Protein AF-A0A327KAA8-F1 (afdb_monomer_lite)

InterPro domains:
  IPR052157 Branched-chain amino acid transport system permease [PTHR11795] (1-88)

Sequence (90 aa):
MGLTLVFGVMGIVNFAQAEFLTLGMFVAYFAWKFLGLDPLIGSFLSFVVIFGLGVVVQMTLIQRVLNAPPVAQIFVTVGLLIVIENLTLI

Foldseek 3Di:
DVQCVCCVPQVADQPLPVLLVVQLVVQLVCCCVPVVDDSVVSSVVSCVVSVVVVVVCCVPPVVVCSPPPRVSRVVSNVVVNVVSVVVSVD

Radius of gyration: 14.69 Å; chains: 1; bounding box: 33×25×38 Å

pLDDT: mean 85.34, std 12.49, range [45.53, 96.25]

Secondary structure (DSSP, 8-state):
-HHHHIIIII----TTHHHHHHHHHHHHHHHHHHH---HHHHHHHHHHHHHHHHHHHIIIIIHHHTTS-HHHHHHHHHHHHHHHHHHHT-

Organism: NCBI:txid29409

Structure (mmCIF, N/CA/C/O backbone):
data_AF-A0A327KAA8-F1
#
_entry.id   AF-A0A327KAA8-F1
#
loop_
_atom_site.group_PDB
_atom_site.id
_atom_site.type_symbol
_atom_site.label_atom_id
_atom_site.label_alt_id
_atom_site.label_comp_id
_atom_site.label_asym_id
_atom_site.label_entity_id
_atom_site.label_seq_id
_atom_site.pdbx_PDB_ins_code
_atom_site.Cartn_x
_atom_site.Cartn_y
_atom_site.Cartn_z
_atom_site.occupancy
_atom_site.B_iso_or_equiv
_atom_site.auth_seq_id
_atom_site.auth_comp_id
_atom_site.auth_asym_id
_atom_site.auth_atom_id
_atom_site.pdbx_PDB_model_num
ATOM 1 N N . MET A 1 1 ? -7.796 16.294 -0.438 1.00 45.53 1 MET A N 1
ATOM 2 C CA . MET A 1 1 ? -9.040 15.928 -1.154 1.00 45.53 1 MET A CA 1
ATOM 3 C C . MET A 1 1 ? -9.417 14.451 -0.996 1.00 45.53 1 MET A C 1
ATOM 5 O O . MET A 1 1 ? -10.597 14.176 -0.854 1.00 45.53 1 MET A O 1
ATOM 9 N N . GLY A 1 2 ? -8.463 13.505 -0.958 1.00 50.34 2 GLY A N 1
ATOM 10 C CA . GLY A 1 2 ? -8.756 12.090 -0.650 1.00 50.34 2 GLY A CA 1
ATOM 11 C C . GLY A 1 2 ? -9.059 11.821 0.831 1.00 50.34 2 GLY A C 1
ATOM 12 O O . GLY A 1 2 ? -10.063 11.192 1.144 1.00 50.34 2 GLY A O 1
ATOM 13 N N . LEU A 1 3 ? -8.253 12.376 1.746 1.00 49.94 3 LEU A N 1
ATOM 14 C CA . LEU A 1 3 ? -8.442 12.209 3.195 1.00 49.94 3 LEU A CA 1
ATOM 15 C C . LEU A 1 3 ? -9.860 12.619 3.644 1.00 49.94 3 LEU A C 1
ATOM 17 O O . LEU A 1 3 ? -10.537 11.866 4.327 1.00 49.94 3 LEU A O 1
ATOM 21 N N . THR A 1 4 ? -10.367 13.761 3.181 1.00 55.56 4 THR A N 1
ATOM 22 C CA . THR A 1 4 ? -11.705 14.273 3.531 1.00 55.56 4 THR A CA 1
ATOM 23 C C . T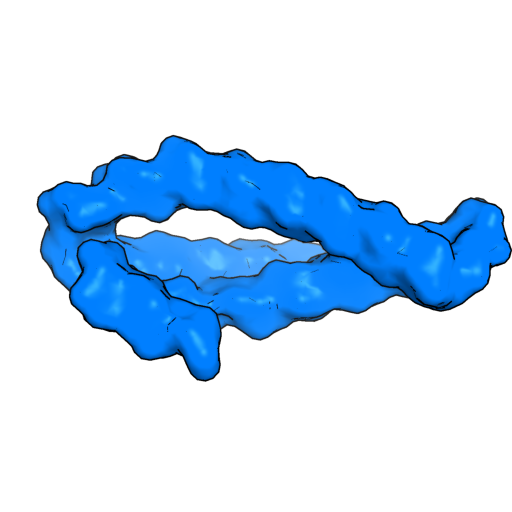HR A 1 4 ? -12.861 13.375 3.073 1.00 55.56 4 THR A C 1
ATOM 25 O O . THR A 1 4 ? -13.867 13.307 3.771 1.00 55.56 4 THR A O 1
ATOM 28 N N . LEU A 1 5 ? -12.730 12.655 1.950 1.00 59.69 5 LEU A N 1
ATOM 29 C CA . LEU A 1 5 ? -13.738 11.681 1.501 1.00 59.69 5 LEU A CA 1
ATOM 30 C C . LEU A 1 5 ? -13.724 10.410 2.364 1.00 59.69 5 LEU A C 1
ATOM 32 O O . LEU A 1 5 ? -14.781 9.903 2.732 1.00 59.69 5 LEU A O 1
ATOM 36 N N . VAL A 1 6 ? -12.536 9.918 2.730 1.00 55.53 6 VAL A N 1
ATOM 37 C CA . VAL A 1 6 ? -12.395 8.718 3.572 1.00 55.53 6 VAL A CA 1
ATOM 38 C C . VAL A 1 6 ? -12.855 9.004 5.009 1.00 55.53 6 VAL A C 1
ATOM 40 O O . VAL A 1 6 ? -13.637 8.236 5.566 1.00 55.53 6 VAL A O 1
ATOM 43 N N . PHE A 1 7 ? -12.459 10.144 5.579 1.00 52.03 7 PHE A N 1
ATOM 44 C CA . PHE A 1 7 ? -12.886 10.576 6.912 1.00 52.03 7 PHE A CA 1
ATOM 45 C C . PHE A 1 7 ? -14.369 10.965 6.973 1.00 52.03 7 PHE A C 1
ATOM 47 O O . PHE A 1 7 ? -15.018 10.696 7.979 1.00 52.03 7 PHE A O 1
ATOM 54 N N . GLY A 1 8 ? -14.913 11.574 5.915 1.00 53.41 8 GLY A N 1
ATOM 55 C CA . GLY A 1 8 ? -16.299 12.048 5.886 1.00 53.41 8 GLY A CA 1
ATOM 56 C C . GLY A 1 8 ? -17.349 10.962 5.641 1.00 53.41 8 GLY A C 1
ATOM 57 O O . GLY A 1 8 ? -18.495 11.154 6.034 1.00 53.41 8 GLY A O 1
ATOM 58 N N . VAL A 1 9 ? -16.982 9.837 5.005 1.00 58.41 9 VAL A N 1
ATOM 59 C CA . VAL A 1 9 ? -17.939 8.779 4.613 1.00 58.41 9 VAL A CA 1
ATOM 60 C C . VAL A 1 9 ? -17.620 7.409 5.224 1.00 58.41 9 VAL A C 1
ATOM 62 O O . VAL A 1 9 ? -18.546 6.701 5.605 1.00 58.41 9 VAL A O 1
ATOM 65 N N . MET A 1 10 ? -16.341 7.018 5.339 1.00 60.06 10 MET A N 1
ATOM 66 C CA . MET A 1 10 ? -15.952 5.705 5.890 1.00 60.06 10 MET A CA 1
ATOM 67 C C . MET A 1 10 ? -15.463 5.757 7.344 1.00 60.06 10 MET A C 1
ATOM 69 O O . MET A 1 10 ? -15.464 4.728 8.010 1.00 60.06 10 MET A O 1
ATOM 73 N N . GLY A 1 11 ? -15.034 6.919 7.849 1.00 62.72 11 GLY A N 1
ATOM 74 C CA . GLY A 1 11 ? -14.531 7.065 9.222 1.00 62.72 11 GLY A CA 1
ATOM 75 C C . GLY A 1 11 ? -13.181 6.380 9.494 1.00 62.72 11 GLY A C 1
ATOM 76 O O . GLY A 1 11 ? -12.768 6.312 10.648 1.00 62.72 11 GLY A O 1
ATOM 77 N N . ILE A 1 12 ? -12.484 5.899 8.453 1.00 66.44 12 ILE A N 1
ATOM 78 C CA . ILE A 1 12 ? -11.218 5.152 8.558 1.00 66.44 12 ILE A CA 1
ATOM 79 C C . ILE A 1 12 ? -10.034 6.031 8.151 1.00 66.44 12 ILE A C 1
ATOM 81 O O . ILE A 1 12 ? -10.064 6.673 7.108 1.00 66.44 12 ILE A O 1
ATOM 85 N N . VAL A 1 13 ? -8.938 6.002 8.907 1.00 71.31 13 VAL A N 1
ATOM 86 C CA . VAL A 1 13 ? -7.671 6.633 8.501 1.00 71.31 13 VAL A CA 1
ATOM 87 C C . VAL A 1 13 ? -6.761 5.564 7.920 1.00 71.31 13 VAL A C 1
ATOM 89 O O . VAL A 1 13 ? -6.346 4.666 8.645 1.00 71.31 13 VAL A O 1
ATOM 92 N N . ASN A 1 14 ? -6.436 5.632 6.628 1.00 80.44 14 ASN A N 1
ATOM 93 C CA . ASN A 1 14 ? -5.450 4.718 6.052 1.00 80.44 14 ASN A CA 1
ATOM 94 C C . ASN A 1 14 ? -4.031 5.261 6.262 1.00 80.44 14 ASN A C 1
ATOM 96 O O . ASN A 1 14 ? -3.543 6.056 5.461 1.00 80.44 14 ASN A O 1
ATOM 100 N N . PHE A 1 15 ? -3.370 4.814 7.331 1.00 81.38 15 PHE A N 1
ATOM 101 C CA . PHE A 1 15 ? -1.983 5.184 7.625 1.00 81.38 15 PHE A CA 1
ATOM 102 C C . PHE A 1 15 ? -0.973 4.601 6.628 1.00 81.38 15 PHE A C 1
ATOM 104 O O . PHE A 1 15 ? 0.035 5.240 6.351 1.00 81.38 15 PHE A O 1
ATOM 111 N N . ALA A 1 16 ? -1.266 3.453 6.010 1.00 86.81 16 ALA A N 1
ATOM 112 C CA . ALA A 1 16 ? -0.383 2.804 5.039 1.00 86.81 16 ALA A CA 1
ATOM 113 C C . ALA A 1 16 ? -0.353 3.495 3.662 1.00 86.81 16 ALA A C 1
ATOM 115 O O . ALA A 1 16 ? 0.313 3.015 2.751 1.00 86.81 16 ALA A O 1
ATOM 116 N N . GLN A 1 17 ? -1.067 4.610 3.468 1.00 85.81 17 GLN A N 1
ATOM 117 C CA . GLN A 1 17 ? -1.159 5.280 2.168 1.00 85.81 17 GLN A CA 1
ATOM 118 C C . GLN A 1 17 ? 0.213 5.638 1.569 1.00 85.81 17 GLN A C 1
ATOM 120 O O . GLN A 1 17 ? 0.402 5.477 0.363 1.00 85.81 17 GLN A O 1
ATOM 125 N N . ALA A 1 18 ? 1.151 6.111 2.394 1.00 87.06 18 ALA A N 1
ATOM 126 C CA . ALA A 1 18 ? 2.507 6.431 1.947 1.00 87.06 18 ALA A CA 1
ATOM 127 C C . ALA A 1 18 ? 3.255 5.180 1.457 1.00 87.06 18 ALA A C 1
ATOM 129 O O . ALA A 1 18 ? 3.914 5.227 0.423 1.00 87.06 18 ALA A O 1
ATOM 130 N N . GLU A 1 19 ? 3.059 4.041 2.118 1.00 91.81 19 GLU A N 1
ATOM 131 C CA . GLU A 1 19 ? 3.681 2.770 1.743 1.00 91.81 19 GLU A CA 1
ATOM 132 C C . GLU A 1 19 ? 3.193 2.257 0.381 1.00 91.81 19 GLU A C 1
ATOM 134 O O . GLU A 1 19 ? 3.987 1.796 -0.438 1.00 91.81 19 GLU A O 1
ATOM 139 N N . PHE A 1 20 ? 1.901 2.414 0.068 1.00 92.00 20 PHE A N 1
ATOM 140 C CA . PHE A 1 20 ? 1.387 2.100 -1.273 1.00 92.00 20 PHE A CA 1
ATOM 141 C C . PHE A 1 20 ? 2.026 2.965 -2.366 1.00 92.00 20 PHE A C 1
ATOM 143 O O . PHE A 1 20 ? 2.272 2.476 -3.470 1.00 92.00 20 PHE A O 1
ATOM 150 N N . LEU A 1 21 ? 2.307 4.240 -2.071 1.00 92.06 21 LEU A N 1
ATOM 151 C CA . LEU A 1 21 ? 3.028 5.116 -2.994 1.00 92.06 21 LEU A CA 1
ATOM 152 C C . LEU A 1 21 ? 4.470 4.630 -3.185 1.00 92.06 21 LEU A C 1
ATOM 154 O O . LEU A 1 21 ? 4.930 4.542 -4.323 1.00 92.06 21 LEU A O 1
ATOM 158 N N . THR A 1 22 ? 5.156 4.268 -2.099 1.00 94.31 22 THR A N 1
ATOM 159 C CA . THR A 1 22 ? 6.514 3.709 -2.131 1.00 94.31 22 THR A CA 1
ATOM 160 C C . THR A 1 22 ? 6.582 2.453 -2.992 1.00 94.31 22 THR A C 1
ATOM 162 O O . THR A 1 22 ? 7.387 2.395 -3.923 1.00 94.31 22 THR A O 1
ATOM 165 N N . LEU A 1 23 ? 5.674 1.495 -2.783 1.00 94.44 23 LEU A N 1
ATOM 166 C CA . LEU A 1 23 ? 5.561 0.309 -3.635 1.00 94.44 23 LEU A CA 1
ATOM 167 C C . LEU A 1 23 ? 5.346 0.683 -5.106 1.00 94.44 23 LEU A C 1
ATOM 169 O O . LEU A 1 23 ? 5.974 0.104 -5.991 1.00 94.44 23 LEU A O 1
ATOM 173 N N . GLY A 1 24 ? 4.501 1.678 -5.383 1.00 93.44 24 GLY A N 1
ATOM 174 C CA . GLY A 1 24 ? 4.274 2.164 -6.741 1.00 93.44 24 GLY A CA 1
ATOM 175 C C . GLY A 1 24 ? 5.536 2.711 -7.402 1.00 93.44 24 GLY A C 1
ATOM 176 O O . GLY A 1 24 ? 5.788 2.434 -8.580 1.00 93.44 24 GLY A O 1
ATOM 177 N N . MET A 1 25 ? 6.369 3.430 -6.652 1.00 93.00 25 MET A N 1
ATOM 178 C CA . MET A 1 25 ? 7.660 3.901 -7.150 1.00 93.00 25 MET A CA 1
ATOM 179 C C . MET A 1 25 ? 8.589 2.732 -7.491 1.00 93.00 25 MET A C 1
ATOM 181 O O . MET A 1 25 ? 9.192 2.740 -8.563 1.00 93.00 25 MET A O 1
ATOM 185 N N . PHE A 1 26 ? 8.652 1.696 -6.648 1.00 93.00 26 PHE A N 1
ATOM 186 C CA . PHE A 1 26 ? 9.441 0.495 -6.940 1.00 93.00 26 PHE A CA 1
ATOM 187 C C . PHE A 1 26 ? 8.951 -0.237 -8.186 1.00 93.00 26 PHE A C 1
ATOM 189 O O . PHE A 1 26 ? 9.763 -0.603 -9.034 1.00 93.00 26 PHE A O 1
ATOM 196 N N . VAL A 1 27 ? 7.636 -0.401 -8.355 1.00 93.50 27 VAL A N 1
ATOM 197 C CA . VAL A 1 27 ? 7.071 -1.028 -9.560 1.00 93.50 27 VAL A CA 1
ATOM 198 C C . VAL A 1 27 ? 7.452 -0.240 -10.815 1.00 93.50 27 VAL A C 1
ATOM 200 O O . VAL A 1 27 ? 7.899 -0.837 -11.792 1.00 93.50 27 VAL A O 1
ATOM 203 N N . ALA A 1 28 ? 7.336 1.091 -10.791 1.00 93.06 28 ALA A N 1
ATOM 204 C CA . ALA A 1 28 ? 7.734 1.933 -11.919 1.00 93.06 28 ALA A CA 1
ATOM 205 C C . ALA A 1 28 ? 9.248 1.846 -12.196 1.00 93.06 28 ALA A C 1
ATOM 207 O O . ALA A 1 28 ? 9.659 1.741 -13.352 1.00 93.06 28 ALA A O 1
ATOM 208 N N . TYR A 1 29 ? 10.076 1.825 -11.147 1.00 91.88 29 TYR A N 1
ATOM 209 C CA . TYR A 1 29 ? 11.524 1.653 -11.260 1.00 91.88 29 TYR A CA 1
ATOM 210 C C . TYR A 1 29 ? 11.899 0.301 -11.877 1.00 91.88 29 TYR A C 1
ATOM 212 O O . TYR A 1 29 ? 12.729 0.248 -12.783 1.00 91.88 29 TYR A O 1
ATOM 220 N N . PHE A 1 30 ? 11.277 -0.794 -11.438 1.00 92.19 30 PHE A N 1
ATOM 221 C CA . PHE A 1 30 ? 11.528 -2.121 -11.995 1.00 92.19 30 PHE A CA 1
ATOM 222 C C . PHE A 1 30 ? 11.008 -2.260 -13.425 1.00 92.19 30 PHE A C 1
ATOM 224 O O . PHE A 1 30 ? 11.672 -2.887 -14.249 1.00 92.19 30 PHE A O 1
ATOM 231 N N . ALA A 1 31 ? 9.875 -1.631 -13.744 1.00 92.31 31 ALA A N 1
ATOM 232 C CA . ALA A 1 31 ? 9.367 -1.558 -15.107 1.00 92.31 31 ALA A CA 1
ATOM 233 C C . ALA A 1 31 ? 10.375 -0.870 -16.040 1.00 92.31 31 ALA A C 1
ATOM 235 O O . ALA A 1 31 ? 10.677 -1.385 -17.115 1.00 92.31 31 ALA A O 1
ATOM 236 N N . TRP A 1 32 ? 10.964 0.243 -15.601 1.00 93.19 32 TRP A N 1
A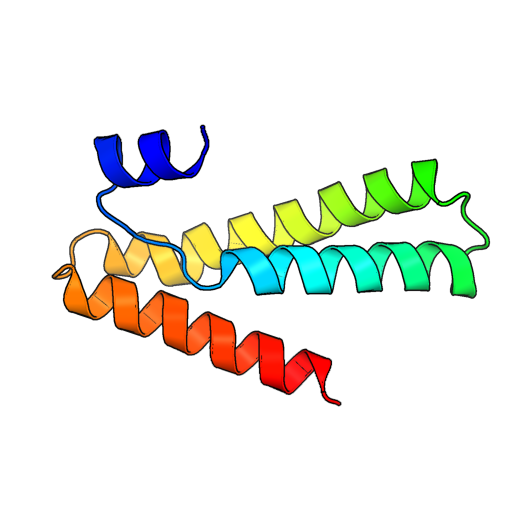TOM 237 C CA . TRP A 1 32 ? 12.031 0.913 -16.341 1.00 93.19 32 TRP A CA 1
ATOM 238 C C . TRP A 1 32 ? 13.305 0.057 -16.425 1.00 93.19 32 TRP A C 1
ATOM 240 O O . TRP A 1 32 ? 13.835 -0.157 -17.511 1.00 93.19 32 TRP A O 1
ATOM 250 N N . LYS A 1 33 ? 13.772 -0.498 -15.301 1.00 91.75 33 LYS A N 1
ATOM 251 C CA . LYS A 1 33 ? 15.036 -1.246 -15.217 1.00 91.75 33 LYS A CA 1
ATOM 252 C C . LYS A 1 33 ? 15.035 -2.547 -16.024 1.00 91.75 33 LYS A C 1
ATOM 254 O O . LYS A 1 33 ? 16.046 -2.867 -16.640 1.00 91.75 33 LYS A O 1
ATOM 259 N N . PHE A 1 34 ? 13.948 -3.318 -15.976 1.00 92.00 34 PHE A N 1
ATOM 260 C CA . PHE A 1 34 ? 13.893 -4.655 -16.580 1.00 92.00 34 PHE A CA 1
ATOM 261 C C . PHE A 1 34 ? 13.204 -4.687 -17.941 1.00 92.00 34 PHE A C 1
ATOM 263 O O . PHE A 1 34 ? 13.615 -5.466 -18.795 1.00 92.00 34 PHE A O 1
ATOM 270 N N . LEU A 1 35 ? 12.171 -3.865 -18.156 1.00 89.50 35 LEU A N 1
ATOM 271 C CA . LEU A 1 35 ? 11.454 -3.823 -19.433 1.00 89.50 35 LEU A CA 1
ATOM 272 C C . LEU A 1 35 ? 11.928 -2.680 -20.341 1.00 89.50 35 LEU A C 1
ATOM 274 O O . LEU A 1 35 ? 11.492 -2.607 -21.486 1.00 89.50 35 LEU A O 1
ATOM 278 N N . GLY A 1 36 ? 12.791 -1.782 -19.851 1.00 88.25 36 GLY A N 1
ATOM 279 C CA . GLY A 1 36 ? 13.220 -0.599 -20.602 1.00 88.25 36 GLY A CA 1
ATOM 280 C C . GLY A 1 36 ? 12.081 0.387 -20.871 1.00 88.25 36 GLY A C 1
ATOM 281 O O . GLY A 1 36 ? 12.198 1.221 -21.764 1.00 88.25 36 GLY A O 1
ATOM 282 N N . LEU A 1 37 ? 10.961 0.269 -20.146 1.00 89.31 37 LEU A N 1
ATOM 283 C CA . LEU A 1 37 ? 9.784 1.107 -20.353 1.00 89.31 37 LEU A CA 1
ATOM 284 C C . LEU A 1 37 ? 10.083 2.552 -19.965 1.00 89.31 37 LEU A C 1
ATOM 286 O O . LEU A 1 37 ? 10.632 2.806 -18.893 1.00 89.31 37 LEU A O 1
ATOM 290 N N . ASP A 1 38 ? 9.639 3.497 -20.794 1.00 89.25 38 ASP A N 1
ATOM 291 C CA . ASP A 1 38 ? 9.666 4.912 -20.439 1.00 89.25 38 ASP A CA 1
ATOM 292 C C . ASP A 1 38 ? 8.967 5.140 -19.089 1.00 89.25 38 ASP A C 1
ATOM 294 O O . ASP A 1 38 ? 7.889 4.574 -18.867 1.00 89.25 38 ASP A O 1
ATOM 298 N N . PRO A 1 39 ? 9.505 5.997 -18.200 1.00 83.88 39 PRO A N 1
ATOM 299 C CA . PRO A 1 39 ? 8.937 6.241 -16.872 1.00 83.88 39 PRO A CA 1
ATOM 300 C C . PRO A 1 39 ? 7.452 6.614 -16.898 1.00 83.88 39 PRO A C 1
ATOM 302 O O . PRO A 1 39 ? 6.706 6.272 -15.984 1.00 83.88 39 PRO A O 1
ATOM 305 N N . LEU A 1 40 ? 7.001 7.266 -17.973 1.00 89.31 40 LEU A N 1
ATOM 306 C CA . LEU A 1 40 ? 5.599 7.615 -18.175 1.00 89.31 40 LEU A CA 1
ATOM 307 C C . LEU A 1 40 ? 4.716 6.369 -18.377 1.00 89.31 40 LEU A C 1
ATOM 309 O O . LEU A 1 40 ? 3.671 6.245 -17.742 1.00 89.31 40 LEU A O 1
ATOM 313 N N . ILE A 1 41 ? 5.156 5.410 -19.194 1.00 89.69 41 ILE A N 1
ATOM 314 C CA . ILE A 1 41 ? 4.446 4.141 -19.423 1.00 89.69 41 ILE A CA 1
ATOM 315 C C . ILE A 1 41 ? 4.579 3.231 -18.193 1.00 89.69 41 ILE A C 1
ATOM 317 O O . ILE A 1 41 ? 3.601 2.621 -17.757 1.00 89.69 41 ILE A O 1
ATOM 321 N N . GLY A 1 42 ? 5.762 3.202 -17.573 1.00 90.44 42 GLY A N 1
ATOM 322 C CA . GLY A 1 42 ? 6.004 2.511 -16.307 1.00 90.44 42 GLY A CA 1
ATOM 323 C C . GLY A 1 42 ? 5.104 3.019 -15.176 1.00 90.44 42 GLY A C 1
ATOM 324 O O . GLY A 1 42 ? 4.635 2.221 -14.366 1.00 90.44 42 GLY A O 1
ATOM 325 N N . SER A 1 43 ? 4.779 4.318 -15.154 1.00 89.62 43 SER A N 1
ATOM 326 C CA . SER A 1 43 ? 3.838 4.894 -14.184 1.00 89.62 43 SER A CA 1
ATOM 327 C C . SER A 1 43 ? 2.412 4.365 -14.357 1.00 89.62 43 SER A C 1
ATOM 329 O O . SER A 1 43 ? 1.733 4.099 -13.367 1.00 89.62 43 SER A O 1
ATOM 331 N N . PHE A 1 44 ? 1.974 4.129 -15.598 1.00 93.38 44 PHE A N 1
ATOM 332 C CA . PHE A 1 44 ? 0.658 3.555 -15.867 1.00 93.38 44 PHE A CA 1
ATOM 333 C C . PHE A 1 44 ? 0.596 2.090 -15.427 1.00 93.38 44 PHE A C 1
ATOM 335 O O . PHE A 1 44 ? -0.370 1.670 -14.793 1.00 93.38 44 PHE A O 1
ATOM 342 N N . LEU A 1 45 ? 1.661 1.323 -15.681 1.00 92.25 45 LEU A N 1
ATOM 343 C CA . LEU A 1 45 ? 1.778 -0.045 -15.178 1.00 92.25 45 LEU A CA 1
ATOM 344 C C . LEU A 1 45 ? 1.772 -0.080 -13.643 1.00 92.25 45 LEU A C 1
ATOM 346 O O . LEU A 1 45 ? 1.040 -0.866 -13.048 1.00 92.25 45 LEU A O 1
ATOM 350 N N . SER A 1 46 ? 2.537 0.808 -13.005 1.00 94.38 46 SER A N 1
ATOM 351 C CA . SER A 1 46 ? 2.550 0.973 -11.551 1.00 94.38 46 SER A CA 1
ATOM 352 C C . SER A 1 46 ? 1.160 1.284 -10.999 1.00 94.38 46 SER A C 1
ATOM 354 O O . SER A 1 46 ? 0.715 0.625 -10.060 1.00 94.38 46 SER A O 1
ATOM 356 N N . PHE A 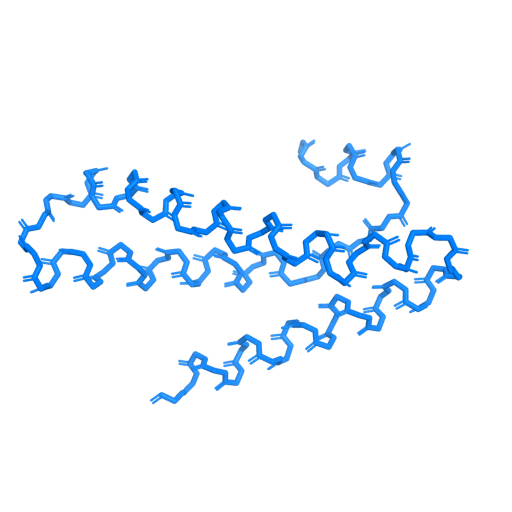1 47 ? 0.424 2.198 -11.635 1.00 93.88 47 PHE A N 1
ATOM 357 C CA . PHE A 1 47 ? -0.953 2.498 -11.262 1.00 93.88 47 PHE A CA 1
ATOM 358 C C . PHE A 1 47 ? -1.838 1.247 -11.297 1.00 93.88 47 PHE A C 1
ATOM 360 O O . PHE A 1 47 ? -2.523 0.971 -10.317 1.00 93.88 47 PHE A O 1
ATOM 367 N N . VAL A 1 48 ? -1.794 0.456 -12.374 1.00 95.69 48 VAL A N 1
ATOM 368 C CA . VAL A 1 48 ? -2.592 -0.778 -12.495 1.00 95.69 48 VAL A CA 1
ATOM 369 C C . VAL A 1 48 ? -2.232 -1.788 -11.401 1.00 95.69 48 VAL A C 1
ATOM 371 O O . VAL A 1 48 ? -3.124 -2.356 -10.769 1.00 95.69 48 VAL A O 1
ATOM 374 N N . VAL A 1 49 ? -0.938 -1.986 -11.139 1.00 95.38 49 VAL A N 1
ATOM 375 C CA . VAL A 1 49 ? -0.450 -2.940 -10.132 1.00 95.38 49 VAL A CA 1
ATOM 376 C C . VAL A 1 49 ? -0.858 -2.515 -8.720 1.00 95.38 49 VAL A C 1
ATOM 378 O O . VAL A 1 49 ? -1.445 -3.309 -7.983 1.00 95.38 49 VAL A O 1
ATOM 381 N N . ILE A 1 50 ? -0.599 -1.260 -8.345 1.00 95.38 50 ILE A N 1
ATOM 382 C CA . ILE A 1 50 ? -0.924 -0.744 -7.010 1.00 95.38 50 ILE A CA 1
ATOM 383 C C . ILE A 1 50 ? -2.430 -0.620 -6.809 1.00 95.38 50 ILE A C 1
ATOM 385 O O . ILE A 1 50 ? -2.915 -0.900 -5.716 1.00 95.38 50 ILE A O 1
ATOM 389 N N . PHE A 1 51 ? -3.190 -0.276 -7.850 1.00 94.31 51 PHE A N 1
ATOM 390 C CA . PHE A 1 51 ? -4.647 -0.292 -7.788 1.00 94.31 51 PHE A CA 1
ATOM 391 C C . PHE A 1 51 ? -5.172 -1.703 -7.508 1.00 94.31 51 PHE A C 1
ATOM 393 O O . PHE A 1 51 ? -5.977 -1.882 -6.596 1.00 94.31 51 PHE A O 1
ATOM 400 N N . GLY A 1 52 ? -4.675 -2.717 -8.224 1.00 96.25 52 GLY A N 1
ATOM 401 C CA . GLY A 1 52 ? -5.034 -4.115 -7.975 1.00 96.25 52 GLY A CA 1
ATOM 402 C C . GLY A 1 52 ? -4.712 -4.553 -6.543 1.00 96.25 52 GLY A C 1
ATOM 403 O O . GLY A 1 52 ? -5.565 -5.120 -5.860 1.00 96.25 52 GLY A O 1
ATOM 404 N N . LEU A 1 53 ? -3.516 -4.220 -6.053 1.00 94.62 53 LEU A N 1
ATOM 405 C CA . LEU A 1 53 ? -3.095 -4.515 -4.680 1.00 94.62 53 LEU A CA 1
ATOM 406 C C . LEU A 1 53 ? -3.988 -3.798 -3.653 1.00 94.62 53 LEU A C 1
ATOM 408 O O . LEU A 1 53 ? -4.447 -4.411 -2.689 1.00 94.62 53 LEU A O 1
ATOM 412 N N . GLY A 1 54 ? -4.312 -2.528 -3.899 1.00 91.94 54 GLY A N 1
ATOM 413 C CA . GLY A 1 54 ? -5.231 -1.738 -3.084 1.00 91.94 54 GLY A CA 1
ATOM 414 C C . GLY A 1 54 ? -6.638 -2.335 -3.027 1.00 91.94 54 GLY A C 1
ATOM 415 O O . GLY A 1 54 ? -7.216 -2.408 -1.946 1.00 91.94 54 GLY A O 1
ATOM 416 N N . VAL A 1 55 ? -7.171 -2.834 -4.148 1.00 93.06 55 VAL A N 1
ATOM 417 C CA . VAL A 1 55 ? -8.468 -3.535 -4.189 1.00 93.06 55 VAL A CA 1
ATOM 418 C C . VAL A 1 55 ? -8.426 -4.810 -3.349 1.00 93.06 55 VAL A C 1
ATOM 420 O O . VAL A 1 55 ? -9.330 -5.041 -2.545 1.00 93.06 55 VAL A O 1
ATOM 423 N N . VAL A 1 56 ? -7.366 -5.613 -3.471 1.00 94.81 56 VAL A N 1
ATOM 424 C CA . VAL A 1 56 ? -7.200 -6.834 -2.667 1.00 94.81 56 VAL A CA 1
ATOM 425 C C . VAL A 1 56 ? -7.156 -6.499 -1.178 1.00 94.81 56 VAL A C 1
ATOM 427 O O . VAL A 1 56 ? -7.882 -7.113 -0.395 1.00 94.81 56 VAL A O 1
ATOM 430 N N . VAL A 1 57 ? -6.375 -5.497 -0.770 1.00 91.88 57 VAL A N 1
ATOM 431 C CA . VAL A 1 57 ? -6.320 -5.031 0.626 1.00 91.88 57 VAL A CA 1
ATOM 432 C C . VAL A 1 57 ? -7.681 -4.516 1.093 1.00 91.88 57 VAL A C 1
ATOM 434 O O . VAL A 1 57 ? -8.121 -4.846 2.196 1.00 91.88 57 VAL A O 1
ATOM 437 N N . GLN A 1 58 ? -8.376 -3.745 0.257 1.00 89.56 58 GLN A N 1
ATOM 438 C CA . GLN A 1 58 ? -9.690 -3.202 0.579 1.00 89.56 58 GLN A CA 1
ATOM 439 C C . GLN A 1 58 ? -10.693 -4.326 0.860 1.00 89.56 58 GLN A C 1
ATOM 441 O O . GLN A 1 58 ? -11.397 -4.282 1.866 1.00 89.56 58 GLN A O 1
ATOM 446 N N . MET A 1 59 ? -10.739 -5.350 0.006 1.00 90.75 59 MET A N 1
ATOM 447 C CA . MET A 1 59 ? -11.677 -6.467 0.141 1.00 90.75 59 MET A CA 1
ATOM 448 C C . MET A 1 59 ? -11.310 -7.420 1.282 1.00 90.75 59 MET A C 1
ATOM 450 O O . MET A 1 59 ? -12.186 -7.963 1.951 1.00 90.75 59 MET A O 1
ATOM 454 N N . THR A 1 60 ? -10.018 -7.639 1.526 1.00 90.69 60 THR A N 1
ATOM 455 C CA . THR A 1 60 ? -9.562 -8.629 2.513 1.00 90.69 60 THR A CA 1
ATOM 456 C C . THR A 1 60 ? -9.417 -8.053 3.918 1.00 90.69 60 THR A C 1
ATOM 458 O O . THR A 1 60 ? -9.794 -8.713 4.884 1.00 90.69 60 THR A O 1
ATOM 461 N N . LEU A 1 61 ? -8.887 -6.844 4.069 1.00 88.81 61 LEU A N 1
ATOM 462 C CA . LEU A 1 61 ? -8.583 -6.269 5.378 1.00 88.81 61 LEU A CA 1
ATOM 463 C C . LEU A 1 61 ? -9.601 -5.199 5.758 1.00 88.81 61 LEU A C 1
ATOM 465 O O . LEU A 1 61 ? -10.261 -5.312 6.791 1.00 88.81 61 LEU A O 1
ATOM 469 N N . ILE A 1 62 ? -9.778 -4.190 4.904 1.00 86.62 62 ILE A N 1
ATOM 470 C CA . ILE A 1 62 ? -10.567 -3.004 5.256 1.00 86.62 62 ILE A CA 1
ATOM 471 C C . ILE A 1 62 ? -12.055 -3.341 5.385 1.00 86.62 62 ILE A C 1
ATOM 473 O O . ILE A 1 62 ? -12.679 -2.976 6.380 1.00 86.62 62 ILE A O 1
ATOM 477 N N . GLN A 1 63 ? -12.620 -4.110 4.447 1.00 86.44 63 GLN A N 1
ATOM 478 C CA . GLN A 1 63 ? -14.036 -4.492 4.488 1.00 86.44 63 GLN A CA 1
ATOM 479 C C . GLN A 1 63 ? -14.423 -5.261 5.757 1.00 86.44 63 GLN A C 1
ATOM 481 O O . GLN A 1 63 ? -15.530 -5.091 6.263 1.00 86.44 63 GLN A O 1
ATOM 486 N N . ARG A 1 64 ? -13.507 -6.064 6.311 1.00 85.88 64 ARG A N 1
ATOM 487 C CA . ARG A 1 64 ? -13.749 -6.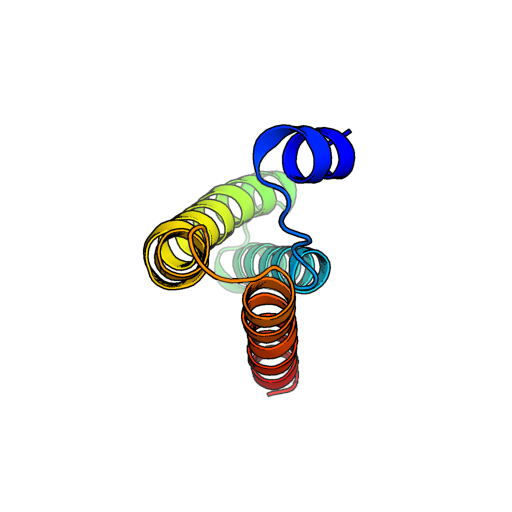834 7.542 1.00 85.88 64 ARG A CA 1
ATOM 488 C C . ARG A 1 64 ? -13.801 -5.960 8.794 1.00 85.88 64 ARG A C 1
ATOM 490 O O . ARG A 1 64 ? -14.422 -6.348 9.778 1.00 85.88 64 ARG A O 1
ATOM 497 N N . VAL A 1 65 ? -13.163 -4.794 8.754 1.00 85.88 65 VAL A N 1
ATOM 498 C CA . VAL A 1 65 ? -12.976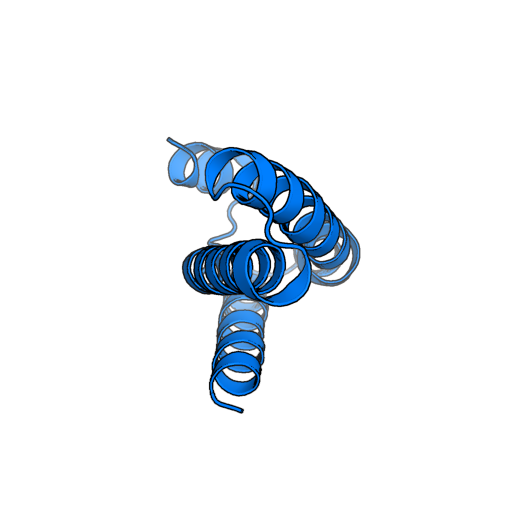 -3.909 9.909 1.00 85.88 65 VAL A CA 1
ATOM 499 C C . VAL A 1 65 ? -13.820 -2.625 9.818 1.00 85.88 65 VAL A C 1
ATOM 501 O O . VAL A 1 65 ? -13.880 -1.857 10.775 1.00 85.88 65 VAL A O 1
ATOM 504 N N . LEU A 1 66 ? -14.564 -2.439 8.718 1.00 81.81 66 LEU A N 1
ATOM 505 C CA . LEU A 1 66 ? -15.541 -1.352 8.539 1.00 81.81 66 LEU A CA 1
ATOM 506 C C . LEU A 1 66 ? -16.578 -1.288 9.669 1.00 81.81 66 LEU A C 1
ATOM 508 O O . LEU A 1 66 ? -16.881 -0.204 10.151 1.00 81.81 66 LEU A O 1
ATOM 512 N N . ASN A 1 67 ? -17.086 -2.440 10.119 1.00 82.44 67 ASN A N 1
ATOM 513 C CA . ASN A 1 67 ? -18.081 -2.515 11.198 1.00 82.44 67 ASN A CA 1
ATOM 514 C C . ASN A 1 67 ? -17.454 -2.570 12.606 1.00 82.44 67 ASN A C 1
ATOM 516 O O . ASN A 1 67 ? -18.175 -2.665 13.598 1.00 82.44 67 ASN A O 1
ATOM 520 N N . ALA A 1 68 ? -16.123 -2.576 12.704 1.00 83.31 68 ALA A N 1
ATOM 521 C CA . ALA A 1 68 ? -15.402 -2.672 13.967 1.00 83.31 68 ALA A CA 1
ATOM 522 C C . ALA A 1 68 ? -15.140 -1.276 14.572 1.00 83.31 68 ALA A C 1
ATOM 524 O O . ALA A 1 68 ? -15.220 -0.270 13.864 1.00 83.31 68 ALA A O 1
ATOM 525 N N . PRO A 1 69 ? -14.785 -1.190 15.869 1.00 84.50 69 PRO A N 1
ATOM 526 C CA . PRO A 1 69 ? -14.442 0.080 16.502 1.00 84.50 69 PRO A CA 1
ATOM 527 C C . PRO A 1 69 ? -13.296 0.807 15.772 1.00 84.50 69 PRO A C 1
ATOM 529 O O . PRO A 1 69 ? -12.379 0.140 15.284 1.00 84.50 69 PRO A O 1
ATOM 532 N N . PRO A 1 70 ? -13.259 2.155 15.780 1.00 80.12 70 PRO A N 1
ATOM 533 C CA . PRO A 1 70 ? -12.230 2.940 15.082 1.00 80.12 70 PRO A CA 1
ATOM 534 C C . PRO A 1 70 ? -10.793 2.548 15.446 1.00 80.12 70 PRO A C 1
ATOM 536 O O . PRO A 1 70 ? -9.897 2.559 14.610 1.00 80.12 70 PRO A O 1
ATOM 539 N N . VAL A 1 71 ? -10.571 2.124 16.691 1.00 84.19 71 VAL A N 1
ATOM 540 C CA . VAL A 1 71 ? -9.265 1.648 17.165 1.00 84.19 71 VAL A CA 1
ATOM 541 C C . VAL A 1 71 ? -8.792 0.427 16.367 1.00 84.19 71 VAL A C 1
ATOM 543 O O . VAL A 1 71 ? -7.639 0.384 15.946 1.00 84.19 71 VAL A O 1
ATOM 546 N N . ALA A 1 72 ? -9.678 -0.532 16.081 1.00 86.50 72 ALA A N 1
ATOM 547 C CA . ALA A 1 72 ? -9.344 -1.710 15.279 1.00 86.50 72 ALA A CA 1
ATOM 548 C C . ALA A 1 72 ? -8.959 -1.329 13.839 1.00 86.50 72 ALA A C 1
ATOM 550 O O . ALA A 1 72 ? -8.035 -1.906 13.272 1.00 86.50 72 ALA A O 1
ATOM 551 N N . GLN A 1 73 ? -9.616 -0.315 13.271 1.00 84.00 73 GLN A N 1
ATOM 552 C CA . GLN A 1 73 ? -9.298 0.210 11.941 1.00 84.00 73 GLN A CA 1
ATOM 553 C C . GLN A 1 73 ? -7.886 0.811 11.878 1.00 84.00 73 GLN A C 1
ATOM 555 O O . GLN A 1 73 ? -7.139 0.563 10.927 1.00 84.00 73 GLN A O 1
ATOM 560 N N . ILE A 1 74 ? -7.493 1.549 12.918 1.00 87.19 74 ILE A N 1
ATOM 561 C CA . ILE A 1 74 ? -6.137 2.096 13.052 1.00 87.19 74 ILE A CA 1
ATOM 562 C C . ILE A 1 74 ? -5.120 0.958 13.175 1.00 87.19 74 ILE A C 1
ATOM 564 O O . ILE A 1 74 ? -4.130 0.949 12.452 1.00 87.19 74 ILE A O 1
ATOM 568 N N . PHE A 1 75 ? -5.379 -0.043 14.021 1.00 90.31 75 PHE A N 1
ATOM 569 C CA . PHE A 1 75 ? -4.476 -1.189 14.172 1.00 90.31 75 PHE A CA 1
ATOM 570 C C . PHE A 1 75 ? -4.241 -1.938 12.859 1.00 90.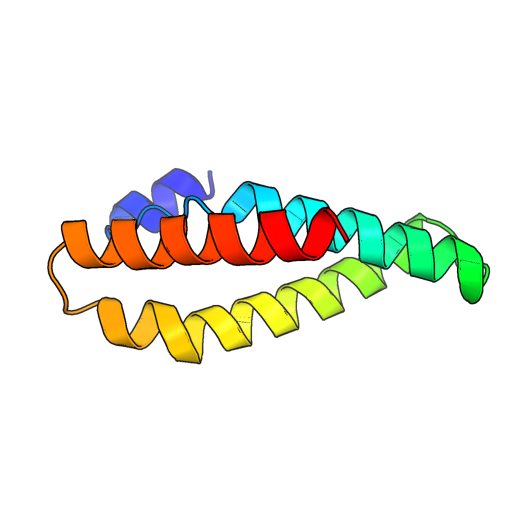31 75 PHE A C 1
ATOM 572 O O . PHE A 1 75 ? -3.102 -2.284 12.559 1.00 90.31 75 PHE A O 1
ATOM 579 N N . VAL A 1 76 ? -5.284 -2.162 12.052 1.00 90.75 76 VAL A N 1
ATOM 580 C CA . VAL A 1 76 ? -5.132 -2.841 10.755 1.00 90.75 76 VAL A CA 1
ATOM 581 C C . VAL A 1 76 ? -4.295 -2.012 9.786 1.00 90.75 76 VAL A C 1
ATOM 583 O O . VAL A 1 76 ? -3.411 -2.551 9.127 1.00 90.75 76 VAL A O 1
ATOM 586 N N . THR A 1 77 ? -4.544 -0.708 9.693 1.00 90.19 77 THR A N 1
ATOM 587 C CA . THR A 1 77 ? -3.840 0.162 8.737 1.00 90.19 77 THR A CA 1
ATOM 588 C C . THR A 1 77 ? -2.397 0.450 9.151 1.00 90.19 77 THR A C 1
ATOM 590 O O . THR A 1 77 ? -1.523 0.478 8.290 1.00 90.19 77 THR A O 1
ATOM 593 N N . VAL A 1 78 ? -2.112 0.587 10.449 1.00 90.94 78 VAL A N 1
ATOM 594 C CA . VAL A 1 78 ? -0.742 0.696 10.981 1.00 90.94 78 VAL A CA 1
ATOM 595 C C . VAL A 1 78 ? -0.006 -0.641 10.883 1.00 90.94 78 VAL A C 1
ATOM 597 O O . VAL A 1 78 ? 1.155 -0.674 10.494 1.00 90.94 78 VAL A O 1
ATOM 600 N N . GLY A 1 79 ? -0.673 -1.760 11.174 1.00 92.00 79 GLY A N 1
ATOM 601 C CA . GLY A 1 79 ? -0.089 -3.087 10.979 1.00 92.00 79 GLY A CA 1
ATOM 602 C C . GLY A 1 79 ? 0.280 -3.331 9.516 1.00 92.00 79 GLY A C 1
ATOM 603 O O . GLY A 1 79 ? 1.371 -3.812 9.225 1.00 92.00 79 GLY A O 1
ATOM 604 N N . LEU A 1 80 ? -0.592 -2.927 8.589 1.00 92.88 80 LEU A N 1
ATOM 605 C CA . LEU A 1 80 ? -0.315 -2.994 7.158 1.00 92.88 80 LEU A CA 1
ATOM 606 C C . LEU A 1 80 ? 0.871 -2.111 6.755 1.00 92.88 80 LEU A C 1
ATOM 608 O O . LEU A 1 80 ? 1.702 -2.561 5.973 1.00 92.88 80 LEU A O 1
ATOM 612 N N . LEU A 1 81 ? 0.965 -0.894 7.305 1.00 92.69 81 LEU A N 1
ATOM 613 C CA . LEU A 1 81 ? 2.114 -0.008 7.105 1.00 92.69 81 LEU A CA 1
ATOM 614 C C . LEU A 1 81 ? 3.410 -0.729 7.481 1.00 92.69 81 LEU A C 1
ATOM 616 O O . LEU A 1 81 ? 4.289 -0.854 6.640 1.00 92.69 81 LEU A O 1
ATOM 620 N N . ILE A 1 82 ? 3.491 -1.280 8.696 1.00 93.06 82 ILE A N 1
ATOM 621 C CA . ILE A 1 82 ? 4.702 -1.950 9.194 1.00 93.06 82 ILE A CA 1
ATOM 622 C C . ILE A 1 82 ? 5.074 -3.145 8.308 1.00 93.06 82 ILE A C 1
ATOM 624 O O . ILE A 1 82 ? 6.251 -3.369 8.031 1.00 93.06 82 ILE A O 1
ATOM 628 N N . VAL A 1 83 ? 4.088 -3.923 7.851 1.00 94.19 83 VAL A N 1
ATOM 629 C CA . VAL A 1 83 ? 4.334 -5.073 6.968 1.00 94.19 83 VAL A CA 1
ATOM 630 C C . VAL A 1 83 ? 4.916 -4.629 5.626 1.00 94.19 83 VAL A C 1
ATOM 632 O O . VAL A 1 83 ? 5.884 -5.232 5.164 1.00 94.19 83 VAL A O 1
ATOM 635 N N . ILE A 1 84 ? 4.351 -3.592 5.002 1.00 93.19 84 ILE A N 1
ATOM 636 C CA . ILE A 1 84 ? 4.840 -3.096 3.708 1.00 93.19 84 ILE A CA 1
ATOM 637 C C . ILE A 1 84 ? 6.216 -2.440 3.858 1.00 93.19 84 ILE A C 1
ATOM 639 O O . ILE A 1 84 ? 7.098 -2.686 3.034 1.00 93.19 84 ILE A O 1
ATOM 643 N N . GLU A 1 85 ? 6.418 -1.669 4.922 1.00 92.88 85 GLU A N 1
ATOM 644 C CA . GLU A 1 85 ? 7.696 -1.033 5.231 1.00 92.88 85 GLU A CA 1
ATOM 645 C C . GLU A 1 85 ? 8.797 -2.092 5.371 1.00 92.88 85 GLU A C 1
ATOM 647 O O . GLU A 1 85 ? 9.818 -2.029 4.689 1.00 92.88 85 GLU A O 1
ATOM 652 N N . ASN A 1 86 ? 8.555 -3.140 6.168 1.00 93.12 86 ASN A N 1
ATOM 653 C CA . ASN A 1 86 ? 9.511 -4.237 6.328 1.00 93.12 86 ASN A CA 1
ATOM 654 C C . ASN A 1 86 ? 9.768 -4.987 5.019 1.00 93.12 86 ASN A C 1
ATOM 656 O O . ASN A 1 86 ? 10.902 -5.376 4.765 1.00 93.12 86 ASN A O 1
ATOM 660 N N . LEU A 1 87 ? 8.749 -5.177 4.177 1.00 91.75 87 LEU A N 1
ATOM 661 C CA . LEU A 1 87 ? 8.926 -5.821 2.875 1.00 91.75 87 LEU A CA 1
ATOM 662 C C . LEU A 1 87 ? 9.796 -4.980 1.931 1.00 91.75 87 LEU A C 1
ATOM 664 O O . LEU A 1 87 ? 10.503 -5.535 1.100 1.00 91.75 87 LEU A O 1
ATOM 668 N N . THR A 1 88 ? 9.742 -3.657 2.066 1.00 90.00 88 THR A N 1
ATOM 669 C CA . THR A 1 88 ? 10.496 -2.708 1.238 1.00 90.00 88 THR A CA 1
ATOM 670 C C . THR A 1 88 ? 11.962 -2.588 1.666 1.00 90.00 88 THR A C 1
ATOM 672 O O . THR A 1 88 ? 12.812 -2.218 0.859 1.00 90.00 88 THR A O 1
ATOM 675 N N . LEU A 1 89 ? 12.271 -2.888 2.930 1.00 89.31 89 LEU A N 1
ATOM 676 C CA . LEU A 1 89 ? 13.636 -2.854 3.467 1.00 89.31 89 LEU A CA 1
ATOM 677 C C . LEU A 1 89 ? 14.504 -4.053 3.044 1.00 89.31 89 LEU A C 1
ATOM 679 O O . LEU A 1 89 ? 15.720 -3.998 3.235 1.00 89.31 89 LEU A O 1
ATOM 683 N N . ILE A 1 90 ? 13.895 -5.121 2.521 1.00 81.94 90 ILE A N 1
ATOM 684 C CA . ILE A 1 90 ? 14.565 -6.357 2.079 1.00 81.94 90 ILE A CA 1
ATOM 685 C C . ILE A 1 90 ? 14.945 -6.243 0.601 1.00 81.94 90 ILE A C 1
ATOM 687 O O . ILE A 1 90 ? 16.099 -6.604 0.274 1.00 81.94 90 ILE A O 1
#